Protein AF-A0A355CKQ5-F1 (afdb_monomer_lite)

Radius of gyration: 9.86 Å; chains: 1; bounding box: 17×24×24 Å

Secondary structure (DSSP, 8-state):
--EEEEES-HHHHHHHHHHHHHTT-EEEEES-HHHHHHHHHHH--SEEEE-

pLDDT: mean 97.14, std 2.18, range [85.44, 98.5]

Foldseek 3Di:
DWEEEEADDPVVQVVCCVVVVVVVYNYDYDPDPVVSVVCCVVPVTPYYHYD

Sequence (51 aa):
MGKILAIADAMTLEVVQQLLSGEGHQVRVTPNTREGMDLARQMSPDLIICD

Structure (mmCIF, N/CA/C/O backbone):
data_AF-A0A355CKQ5-F1
#
_entry.id   AF-A0A355CKQ5-F1
#
loop_
_atom_site.group_PDB
_atom_site.id
_atom_site.type_symbol
_atom_site.label_atom_id
_atom_site.label_alt_id
_atom_site.label_comp_id
_atom_site.label_asym_id
_atom_site.label_entity_id
_atom_site.label_seq_id
_atom_site.pdbx_PDB_ins_code
_atom_site.Cartn_x
_atom_site.Cartn_y
_atom_site.Cartn_z
_atom_site.occupancy
_atom_site.B_iso_or_equiv
_atom_site.auth_seq_id
_atom_site.auth_comp_id
_atom_site.auth_asym_id
_atom_site.auth_atom_id
_atom_site.pdbx_PDB_model_num
ATOM 1 N N . MET A 1 1 ? -10.460 -2.727 11.820 1.00 89.25 1 MET A N 1
ATOM 2 C CA . MET A 1 1 ? -9.129 -3.125 11.318 1.00 89.25 1 MET A CA 1
ATOM 3 C C . MET A 1 1 ? -9.278 -3.834 9.990 1.00 89.25 1 MET A C 1
ATOM 5 O O . MET A 1 1 ? -10.090 -4.746 9.920 1.00 89.25 1 MET A O 1
ATOM 9 N N . GLY A 1 2 ? -8.513 -3.433 8.977 1.00 97.12 2 GLY A N 1
ATOM 10 C CA . GLY A 1 2 ? -8.512 -4.068 7.654 1.00 97.12 2 GLY A CA 1
ATOM 11 C C . GLY A 1 2 ? -7.103 -4.149 7.070 1.00 97.12 2 GLY A C 1
ATOM 12 O O . GLY A 1 2 ? -6.198 -3.453 7.537 1.00 97.12 2 GLY A O 1
ATOM 1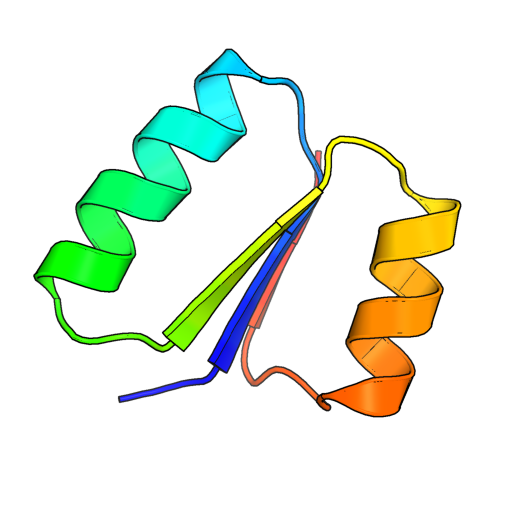3 N N . LYS A 1 3 ? -6.925 -5.012 6.074 1.00 98.25 3 LYS A N 1
ATOM 14 C CA . LYS A 1 3 ? -5.714 -5.173 5.269 1.00 98.25 3 LYS A CA 1
ATOM 15 C C . LYS A 1 3 ? -5.781 -4.220 4.083 1.00 98.25 3 LYS A C 1
ATOM 17 O O . LYS A 1 3 ? -6.685 -4.332 3.260 1.00 98.25 3 LYS A O 1
ATOM 22 N N . ILE A 1 4 ? -4.825 -3.309 3.984 1.00 98.44 4 ILE A N 1
ATOM 23 C CA . ILE A 1 4 ? -4.796 -2.281 2.941 1.00 98.44 4 ILE A CA 1
ATOM 24 C C . ILE A 1 4 ? -3.525 -2.460 2.123 1.00 98.44 4 ILE A C 1
ATOM 26 O O . ILE A 1 4 ? -2.448 -2.655 2.688 1.00 98.44 4 ILE A O 1
ATOM 30 N N . LEU A 1 5 ? -3.656 -2.404 0.802 1.00 98.50 5 LEU A N 1
ATOM 31 C CA . LEU A 1 5 ? -2.531 -2.364 -0.123 1.00 98.50 5 LEU A CA 1
ATOM 32 C C . LEU A 1 5 ? -2.519 -1.010 -0.834 1.00 98.50 5 LEU A C 1
ATOM 34 O O . LEU A 1 5 ? -3.546 -0.603 -1.369 1.00 98.50 5 LEU A O 1
ATOM 38 N N . ALA A 1 6 ? -1.376 -0.334 -0.869 1.00 98.31 6 ALA A N 1
ATOM 39 C CA . ALA A 1 6 ? -1.201 0.887 -1.648 1.00 98.31 6 ALA A CA 1
ATOM 40 C C . ALA A 1 6 ? -0.122 0.722 -2.721 1.00 98.31 6 ALA A C 1
ATOM 42 O O . ALA A 1 6 ? 0.950 0.175 -2.447 1.00 98.31 6 ALA A O 1
ATOM 43 N N . ILE A 1 7 ? -0.429 1.196 -3.928 1.00 98.25 7 ILE A N 1
ATOM 44 C CA . ILE A 1 7 ? 0.433 1.169 -5.107 1.00 98.25 7 ILE A CA 1
ATOM 45 C C . ILE A 1 7 ? 0.516 2.590 -5.669 1.00 98.25 7 ILE A C 1
ATOM 47 O O . ILE A 1 7 ? -0.436 3.056 -6.281 1.00 98.25 7 ILE A O 1
ATOM 51 N N . ALA A 1 8 ? 1.610 3.301 -5.407 1.00 97.69 8 ALA A N 1
ATOM 52 C CA . ALA A 1 8 ? 1.768 4.709 -5.784 1.00 97.69 8 ALA A CA 1
ATOM 53 C C . ALA A 1 8 ? 3.248 5.124 -5.744 1.00 97.69 8 ALA A C 1
ATOM 55 O O . ALA A 1 8 ? 4.126 4.315 -5.436 1.00 97.69 8 ALA A O 1
ATOM 56 N N . ASP A 1 9 ? 3.545 6.392 -6.016 1.00 97.31 9 ASP A N 1
ATOM 57 C CA . ASP A 1 9 ? 4.878 6.952 -5.805 1.00 97.31 9 ASP A CA 1
ATOM 58 C C . ASP A 1 9 ? 5.290 6.964 -4.315 1.00 97.31 9 ASP A C 1
ATOM 60 O O . ASP A 1 9 ? 4.468 6.870 -3.402 1.00 97.31 9 ASP A O 1
ATOM 64 N N . ALA A 1 10 ? 6.590 7.115 -4.056 1.00 96.00 10 ALA A N 1
ATOM 65 C CA . ALA A 1 10 ? 7.154 7.025 -2.710 1.00 96.00 10 ALA A CA 1
ATOM 66 C C . ALA A 1 10 ? 6.560 8.029 -1.703 1.00 96.00 10 ALA A C 1
ATOM 68 O O . ALA A 1 10 ? 6.397 7.674 -0.536 1.00 96.00 10 ALA A O 1
ATOM 69 N N . MET A 1 11 ? 6.220 9.249 -2.138 1.00 96.56 11 MET A N 1
ATOM 70 C CA . MET A 1 11 ? 5.649 10.273 -1.259 1.00 96.56 11 MET A CA 1
ATOM 71 C C . MET A 1 11 ? 4.251 9.853 -0.804 1.00 96.56 11 MET A C 1
ATOM 73 O O . MET A 1 11 ? 3.945 9.882 0.389 1.00 96.56 11 MET A O 1
ATOM 77 N N . THR A 1 12 ? 3.422 9.400 -1.744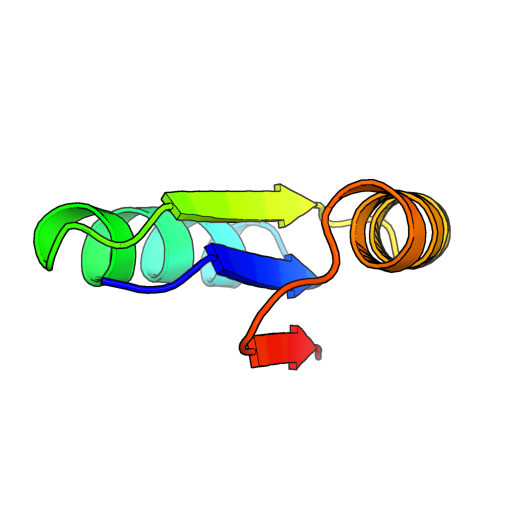 1.00 96.69 12 THR A N 1
ATOM 78 C CA . THR A 1 12 ? 2.074 8.910 -1.447 1.00 96.69 12 THR A CA 1
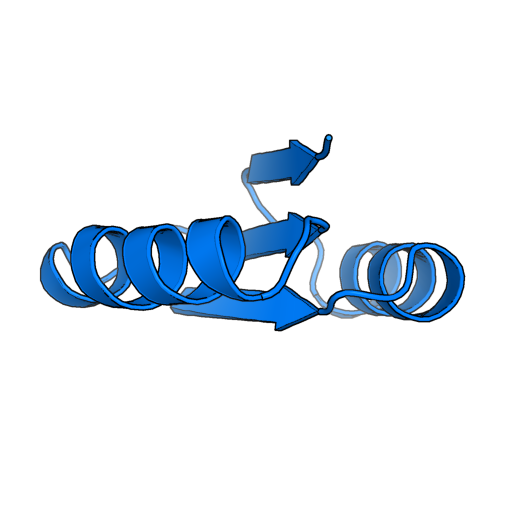ATOM 79 C C . THR A 1 12 ? 2.113 7.689 -0.524 1.00 96.69 12 THR A C 1
ATOM 81 O O . THR A 1 12 ? 1.360 7.619 0.451 1.00 96.69 12 THR A O 1
ATOM 84 N N . LEU A 1 13 ? 3.019 6.740 -0.778 1.00 97.94 13 LEU A N 1
ATOM 85 C CA . LEU A 1 13 ? 3.146 5.530 0.039 1.00 97.94 13 LEU A CA 1
ATOM 86 C C . LEU A 1 13 ? 3.539 5.828 1.491 1.00 97.94 13 LEU A C 1
ATOM 88 O O . LEU A 1 13 ? 3.004 5.191 2.399 1.00 97.94 13 LEU A O 1
ATOM 92 N N . GLU A 1 14 ? 4.435 6.789 1.728 1.00 98.00 14 GLU A N 1
ATOM 93 C CA . GLU A 1 14 ? 4.846 7.175 3.083 1.00 98.00 14 GLU A CA 1
ATOM 94 C C . GLU A 1 14 ? 3.665 7.733 3.891 1.00 98.00 14 GLU A C 1
ATOM 96 O O . GLU A 1 14 ? 3.417 7.296 5.020 1.00 98.00 14 GLU A O 1
ATOM 101 N N . VAL A 1 15 ? 2.875 8.625 3.283 1.00 97.75 15 VAL A N 1
ATOM 102 C CA . VAL A 1 15 ? 1.677 9.207 3.906 1.00 97.75 15 VAL A CA 1
ATOM 103 C C . VAL A 1 15 ? 0.639 8.127 4.216 1.00 97.75 15 VAL A C 1
ATOM 105 O O . VAL A 1 15 ? 0.119 8.062 5.333 1.00 97.75 15 VAL A O 1
ATOM 108 N N . VAL A 1 16 ? 0.360 7.238 3.257 1.00 97.69 16 VAL A N 1
ATOM 109 C CA . VAL A 1 16 ? -0.610 6.146 3.433 1.00 97.69 16 VAL A CA 1
ATOM 110 C C . VAL A 1 16 ? -0.174 5.185 4.539 1.00 97.69 16 VAL A C 1
ATOM 112 O O . VAL A 1 16 ? -0.990 4.807 5.385 1.00 97.69 16 VAL A O 1
ATOM 115 N N . GLN A 1 17 ? 1.109 4.813 4.566 1.00 98.00 17 GLN A N 1
ATOM 116 C CA . GLN A 1 17 ? 1.660 3.938 5.595 1.00 98.00 17 GLN A CA 1
ATOM 117 C C . GLN A 1 17 ? 1.495 4.555 6.985 1.00 98.00 17 GLN A C 1
ATOM 119 O O . GLN A 1 17 ? 1.016 3.865 7.886 1.00 98.00 17 GLN A O 1
ATOM 124 N N . GLN A 1 18 ? 1.864 5.826 7.169 1.00 97.94 18 GLN A N 1
ATOM 125 C CA . GLN A 1 18 ? 1.796 6.494 8.472 1.00 97.94 18 GLN A CA 1
ATOM 126 C C . GLN A 1 18 ? 0.357 6.645 8.974 1.00 97.94 18 GLN A C 1
ATOM 128 O O . GLN A 1 18 ? 0.060 6.238 10.097 1.00 97.94 18 GLN A O 1
ATOM 133 N N . LEU A 1 19 ? -0.542 7.180 8.142 1.00 97.94 19 LEU A N 1
ATOM 134 C CA . LEU A 1 19 ? -1.919 7.468 8.551 1.00 97.94 19 LEU A CA 1
ATOM 135 C C . LEU A 1 19 ? -2.691 6.188 8.874 1.00 97.94 19 LEU A C 1
ATOM 137 O O . LEU A 1 19 ? -3.239 6.041 9.964 1.00 97.94 19 LEU A O 1
ATOM 141 N N . LEU A 1 20 ? -2.710 5.227 7.949 1.00 98.06 20 LEU A N 1
ATOM 142 C CA . LEU A 1 20 ? -3.578 4.058 8.092 1.00 98.06 20 LEU A CA 1
ATOM 143 C C . LEU A 1 20 ? -3.023 3.044 9.097 1.00 98.06 20 LEU A C 1
ATOM 145 O O . LEU A 1 20 ? -3.802 2.369 9.771 1.00 98.06 20 LEU A O 1
ATOM 149 N N . SER A 1 21 ? -1.698 2.964 9.260 1.00 97.19 21 SER A N 1
ATOM 150 C CA . SER A 1 21 ? -1.120 2.155 10.344 1.00 97.19 21 SER A CA 1
ATOM 151 C C . SER A 1 21 ? -1.369 2.785 11.713 1.00 97.19 21 SER A C 1
ATOM 153 O O . SER A 1 21 ? -1.575 2.048 12.674 1.00 97.19 21 SER A O 1
ATOM 155 N N . GLY A 1 22 ? -1.388 4.122 11.808 1.00 97.50 22 GLY A N 1
ATOM 156 C CA . GLY A 1 22 ? -1.745 4.846 13.034 1.00 97.50 22 GLY A CA 1
ATOM 157 C C . GLY A 1 22 ? -3.170 4.543 13.509 1.00 97.50 22 GLY A C 1
ATOM 158 O O . GLY A 1 22 ? -3.398 4.373 14.702 1.00 97.50 22 GLY A O 1
ATOM 159 N N . GLU A 1 23 ? -4.091 4.344 12.567 1.00 97.50 23 GLU A N 1
ATOM 160 C CA . GLU A 1 23 ? -5.470 3.890 12.815 1.00 97.50 23 GLU A CA 1
ATOM 161 C C . GLU A 1 23 ? -5.583 2.361 13.036 1.00 97.50 23 GLU A C 1
ATOM 163 O O . GLU A 1 23 ? -6.674 1.806 13.183 1.00 97.50 23 GLU A O 1
ATOM 168 N N . GLY A 1 24 ? -4.451 1.647 13.057 1.00 97.88 24 GLY A N 1
ATOM 169 C CA . GLY A 1 24 ? -4.352 0.220 13.366 1.00 97.88 24 GLY A CA 1
ATOM 170 C C . GLY A 1 24 ? -4.502 -0.732 12.173 1.00 97.88 24 GLY A C 1
ATOM 171 O O . GLY A 1 24 ? -4.470 -1.952 12.357 1.00 97.88 24 GLY A O 1
ATOM 172 N N . HIS A 1 25 ? -4.652 -0.234 10.942 1.00 98.50 25 HIS A N 1
ATOM 173 C CA . HIS A 1 25 ? -4.758 -1.096 9.762 1.00 98.50 25 HIS A CA 1
ATOM 174 C C . HIS A 1 25 ? -3.451 -1.841 9.461 1.00 98.50 25 HIS A C 1
ATOM 176 O O . HIS A 1 25 ? -2.350 -1.372 9.739 1.00 98.50 25 HIS A O 1
ATOM 182 N N . GLN A 1 26 ? -3.568 -3.011 8.828 1.00 98.00 26 GLN A N 1
ATOM 183 C CA . GLN A 1 26 ? -2.411 -3.725 8.294 1.00 98.00 26 GLN A CA 1
ATOM 184 C C . GLN A 1 26 ? -2.111 -3.219 6.888 1.00 98.00 26 GLN A C 1
ATOM 186 O O . GLN A 1 26 ? -2.706 -3.687 5.916 1.00 98.00 26 GLN A O 1
ATOM 191 N N . VAL A 1 27 ? -1.186 -2.273 6.787 1.00 98.12 27 VAL A N 1
ATOM 192 C CA . VAL A 1 27 ? -0.833 -1.631 5.519 1.00 98.12 27 VAL A CA 1
ATOM 193 C C . VAL A 1 27 ? 0.358 -2.342 4.872 1.00 98.12 27 VAL A C 1
ATOM 195 O O . VAL A 1 27 ? 1.352 -2.634 5.539 1.00 98.12 27 VAL A O 1
ATOM 198 N N . ARG A 1 28 ? 0.251 -2.645 3.576 1.00 98.12 28 ARG A N 1
ATOM 199 C CA . ARG A 1 28 ? 1.382 -2.929 2.681 1.00 98.12 28 ARG A CA 1
ATOM 200 C C . ARG A 1 28 ? 1.455 -1.833 1.627 1.00 98.12 28 ARG A C 1
ATOM 202 O O . ARG A 1 28 ? 0.427 -1.402 1.111 1.00 98.12 28 ARG A O 1
ATOM 209 N N . VAL A 1 29 ? 2.671 -1.443 1.275 1.00 98.12 29 VAL A N 1
ATOM 210 C CA . VAL A 1 29 ? 2.951 -0.436 0.252 1.00 98.12 29 VAL A CA 1
ATOM 211 C C . VAL A 1 29 ? 3.937 -0.994 -0.767 1.00 98.12 29 VAL A C 1
ATOM 213 O O . VAL A 1 29 ? 4.846 -1.735 -0.398 1.00 98.12 29 VAL A O 1
ATOM 216 N N . THR A 1 30 ? 3.773 -0.646 -2.040 1.00 98.06 30 THR A N 1
ATOM 217 C CA . THR A 1 30 ? 4.777 -0.909 -3.080 1.00 98.06 30 THR A CA 1
ATOM 218 C C . THR A 1 30 ? 4.675 0.135 -4.191 1.00 98.06 30 THR A C 1
ATOM 220 O O . THR A 1 30 ? 3.569 0.493 -4.576 1.00 98.06 30 THR A O 1
ATOM 223 N N . PRO A 1 31 ? 5.787 0.630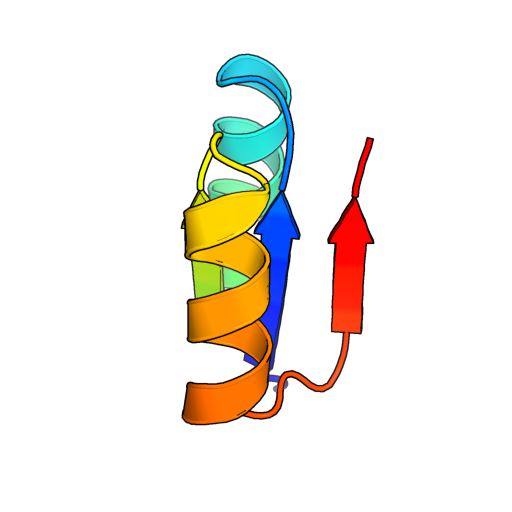 -4.754 1.00 97.62 31 PRO A N 1
ATOM 224 C CA . PRO A 1 31 ? 5.741 1.507 -5.920 1.00 97.62 31 PRO A CA 1
ATOM 225 C C . PRO A 1 31 ? 5.615 0.742 -7.245 1.00 97.62 31 PRO A C 1
ATOM 227 O O . PRO A 1 31 ? 5.643 1.340 -8.318 1.00 97.62 31 PRO A O 1
ATOM 230 N N . ASN A 1 32 ? 5.537 -0.591 -7.209 1.00 97.25 32 ASN A N 1
ATOM 231 C CA . ASN A 1 32 ? 5.565 -1.432 -8.394 1.00 97.25 32 ASN A CA 1
ATOM 232 C C . ASN A 1 32 ? 4.207 -2.103 -8.628 1.00 97.25 32 ASN A C 1
ATOM 234 O O . ASN A 1 32 ? 3.770 -2.943 -7.846 1.00 97.25 32 ASN A O 1
ATOM 238 N N . THR A 1 33 ? 3.567 -1.807 -9.760 1.00 94.75 33 THR A N 1
ATOM 239 C CA . THR A 1 33 ? 2.254 -2.373 -10.105 1.00 94.75 33 THR A CA 1
ATOM 240 C C . THR A 1 33 ? 2.263 -3.900 -10.196 1.00 94.75 33 THR A C 1
ATOM 242 O O . THR A 1 33 ? 1.303 -4.544 -9.780 1.00 94.75 33 THR A O 1
ATOM 245 N N . ARG A 1 34 ? 3.332 -4.515 -10.722 1.00 97.00 34 ARG A N 1
ATOM 246 C CA . ARG A 1 34 ? 3.420 -5.981 -10.833 1.00 97.00 34 ARG A CA 1
ATOM 247 C C . ARG A 1 34 ? 3.492 -6.626 -9.455 1.00 97.00 34 ARG A C 1
ATOM 249 O O . ARG A 1 34 ? 2.712 -7.531 -9.179 1.00 97.00 34 ARG A O 1
ATOM 256 N N . GLU A 1 35 ? 4.380 -6.128 -8.603 1.00 97.75 35 GLU A N 1
ATOM 257 C CA . GLU A 1 35 ? 4.481 -6.576 -7.214 1.00 97.75 35 GLU A CA 1
ATOM 258 C C . GLU A 1 35 ? 3.158 -6.359 -6.471 1.00 97.75 35 GLU A C 1
ATOM 260 O O . GLU A 1 35 ? 2.675 -7.261 -5.793 1.00 97.75 35 GLU A O 1
ATOM 265 N N . GLY A 1 36 ? 2.518 -5.203 -6.662 1.00 97.31 36 GLY A N 1
ATOM 266 C CA . GLY A 1 36 ? 1.225 -4.888 -6.063 1.00 97.31 36 GLY A CA 1
ATOM 267 C C . GLY A 1 36 ? 0.135 -5.882 -6.456 1.00 97.31 36 GLY A C 1
ATOM 268 O O . GLY A 1 36 ? -0.603 -6.364 -5.600 1.00 97.31 36 GLY A O 1
ATOM 269 N N . MET A 1 37 ? 0.070 -6.280 -7.727 1.00 97.44 37 MET A N 1
ATOM 270 C CA . MET A 1 37 ? -0.877 -7.304 -8.175 1.00 97.44 37 MET A CA 1
ATOM 271 C C . MET A 1 37 ? -0.600 -8.679 -7.553 1.00 97.44 37 MET A C 1
ATOM 273 O O . MET A 1 37 ? -1.540 -9.415 -7.241 1.00 97.44 37 MET A O 1
ATOM 277 N N . ASP A 1 38 ? 0.667 -9.042 -7.362 1.00 98.12 38 ASP A N 1
ATOM 278 C CA . ASP A 1 38 ? 1.036 -10.302 -6.714 1.00 98.12 38 ASP A CA 1
ATOM 279 C C . ASP A 1 38 ? 0.709 -10.272 -5.216 1.00 98.12 38 ASP A C 1
ATOM 281 O O . ASP A 1 38 ? 0.120 -11.225 -4.697 1.00 98.12 38 ASP A O 1
ATOM 285 N N . LEU A 1 39 ? 0.978 -9.150 -4.542 1.00 97.81 39 LEU A N 1
ATOM 286 C CA . LEU A 1 39 ? 0.592 -8.911 -3.152 1.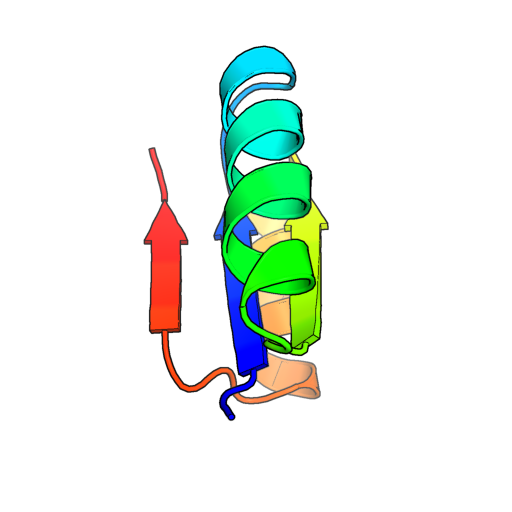00 97.81 39 LEU A CA 1
ATOM 287 C C . LEU A 1 39 ? -0.925 -8.972 -2.979 1.00 97.81 39 LEU A C 1
ATOM 289 O O . LEU A 1 39 ? -1.398 -9.671 -2.084 1.00 97.81 39 LEU A O 1
ATOM 293 N N . ALA A 1 40 ? -1.694 -8.322 -3.857 1.00 97.88 40 ALA A N 1
ATOM 294 C CA . ALA A 1 40 ? -3.154 -8.319 -3.805 1.00 97.88 40 ALA A CA 1
ATOM 295 C C . ALA A 1 40 ? -3.729 -9.744 -3.822 1.00 97.88 40 ALA A C 1
ATOM 297 O O . ALA A 1 40 ? -4.605 -10.069 -3.018 1.00 97.88 40 ALA A O 1
ATOM 298 N N . ARG A 1 41 ? -3.191 -10.623 -4.679 1.00 97.56 41 ARG A N 1
ATOM 299 C CA . ARG A 1 41 ? -3.605 -12.035 -4.744 1.00 97.56 41 ARG A CA 1
ATOM 300 C C . ARG A 1 41 ? -3.216 -12.819 -3.493 1.00 97.56 41 ARG A C 1
ATOM 302 O O . ARG A 1 41 ? -4.010 -13.622 -3.017 1.00 97.56 41 ARG A O 1
ATOM 309 N N . GLN A 1 42 ? -2.016 -12.592 -2.962 1.00 96.94 42 GLN A N 1
ATOM 310 C CA . GLN A 1 42 ? -1.508 -13.326 -1.799 1.00 96.94 42 GLN A CA 1
ATOM 311 C C . GLN A 1 42 ? -2.220 -12.938 -0.501 1.00 96.94 42 GLN A C 1
ATOM 313 O O . GLN A 1 42 ? -2.546 -13.803 0.307 1.00 96.94 42 GLN A O 1
ATOM 318 N N . MET A 1 43 ? -2.465 -11.643 -0.286 1.00 95.56 43 MET A N 1
ATOM 319 C CA . MET A 1 43 ? -3.000 -11.153 0.985 1.00 95.56 43 MET A CA 1
ATOM 320 C C . MET A 1 43 ? -4.515 -10.951 0.985 1.00 95.56 43 MET A C 1
ATOM 322 O O . MET A 1 43 ? -5.090 -10.863 2.072 1.00 95.56 43 MET A O 1
ATOM 326 N N . SER A 1 44 ? -5.155 -10.871 -0.191 1.00 97.06 44 SER A N 1
ATOM 327 C CA . SER A 1 44 ? -6.580 -10.531 -0.348 1.00 97.06 44 SER A CA 1
ATOM 328 C C . SER A 1 44 ? -6.956 -9.299 0.497 1.00 97.06 44 SER A C 1
ATOM 330 O O . SER A 1 44 ? -7.558 -9.460 1.566 1.00 97.06 44 SER A O 1
ATOM 332 N N . PRO A 1 45 ? -6.494 -8.091 0.113 1.00 98.06 45 PRO A N 1
ATOM 333 C CA . PRO A 1 45 ? -6.732 -6.869 0.876 1.00 98.06 45 PRO A CA 1
ATOM 334 C C . PRO A 1 45 ? -8.213 -6.469 0.83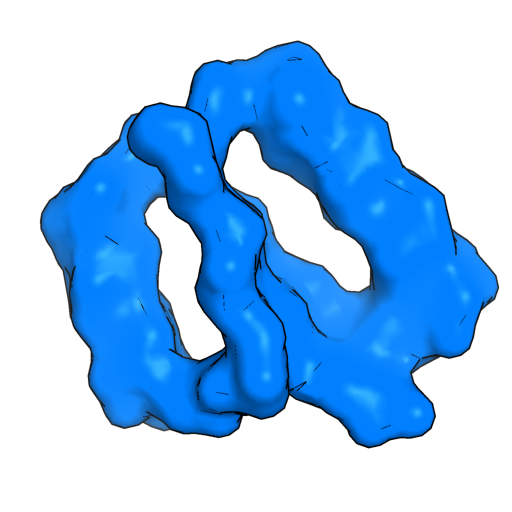7 1.00 98.06 45 PRO A C 1
ATOM 336 O O . PRO A 1 45 ? -8.916 -6.752 -0.130 1.00 98.06 45 PRO A O 1
ATOM 339 N N . ASP A 1 46 ? -8.662 -5.772 1.877 1.00 98.44 46 ASP A N 1
ATOM 340 C CA . ASP A 1 46 ? -10.021 -5.224 1.974 1.00 98.44 46 ASP A CA 1
ATOM 341 C C . ASP A 1 46 ? -10.166 -3.929 1.150 1.00 98.44 46 ASP A C 1
ATOM 343 O O . ASP A 1 46 ? -11.267 -3.557 0.749 1.00 98.44 46 ASP A O 1
ATOM 347 N N . LEU A 1 47 ? -9.044 -3.244 0.897 1.00 97.94 47 LEU A N 1
ATOM 348 C CA . LEU A 1 47 ? -8.948 -2.028 0.092 1.00 97.94 47 LEU A CA 1
ATOM 349 C C . LEU A 1 47 ? -7.609 -1.988 -0.656 1.00 97.94 47 LEU A C 1
ATOM 351 O O . LEU A 1 47 ? -6.558 -2.281 -0.078 1.00 97.94 47 LEU A O 1
ATOM 355 N N . ILE A 1 48 ? -7.653 -1.565 -1.921 1.00 97.88 48 ILE A N 1
ATOM 356 C CA . ILE A 1 48 ? -6.470 -1.213 -2.711 1.00 97.88 48 ILE A CA 1
ATOM 357 C C . ILE A 1 48 ? -6.541 0.279 -3.043 1.00 97.88 48 ILE A C 1
ATOM 359 O O . ILE A 1 48 ? -7.546 0.740 -3.579 1.00 97.88 48 ILE A O 1
ATOM 363 N N . ILE A 1 49 ? -5.477 1.015 -2.729 1.00 97.06 49 ILE A N 1
ATOM 364 C CA . ILE A 1 49 ? -5.262 2.407 -3.139 1.00 97.06 49 ILE A CA 1
ATOM 365 C C . ILE A 1 49 ? -4.250 2.371 -4.286 1.00 97.06 49 ILE A C 1
ATOM 367 O O . ILE A 1 49 ? -3.167 1.818 -4.112 1.00 97.06 49 ILE A O 1
ATOM 371 N N . CYS A 1 50 ? -4.598 2.900 -5.455 1.00 94.75 50 CYS A N 1
ATOM 372 C CA . CYS A 1 50 ? -3.731 2.882 -6.634 1.00 94.75 50 CYS A CA 1
ATOM 373 C C . CYS A 1 50 ? -3.791 4.230 -7.352 1.00 94.75 50 CYS A C 1
ATOM 375 O O . CYS A 1 50 ? -4.897 4.733 -7.563 1.00 94.75 50 CYS A O 1
ATOM 377 N N . ASP A 1 51 ? -2.624 4.755 -7.721 1.00 85.44 51 ASP A N 1
ATOM 378 C CA . ASP A 1 51 ? -2.436 5.850 -8.688 1.00 85.44 51 ASP A CA 1
ATOM 379 C C . ASP A 1 51 ? -1.956 5.285 -10.039 1.00 85.44 51 ASP A C 1
ATOM 381 O O . ASP A 1 51 ? -1.222 4.262 -10.014 1.00 85.44 51 ASP A O 1
#